Protein AF-A0A951GA83-F1 (afdb_monomer_lite)

Sequence (60 aa):
MTEKPTTPARKRRPARKPATRQRKPTHREISVRAYFIHLEEPGSDQLRNWLRAERELTAA

Structure (mmCIF, N/CA/C/O backbone):
data_AF-A0A951GA83-F1
#
_entry.id   AF-A0A951GA83-F1
#
loop_
_atom_site.group_PDB
_atom_site.id
_atom_site.type_symbol
_atom_site.label_atom_id
_atom_site.label_alt_id
_atom_site.label_comp_id
_atom_site.label_asym_id
_atom_site.label_entity_id
_atom_site.label_seq_id
_atom_site.pdbx_PDB_ins_code
_atom_site.Cartn_x
_atom_site.Cartn_y
_atom_site.Cartn_z
_atom_site.occupancy
_atom_site.B_iso_or_equiv
_atom_site.auth_seq_id
_atom_site.auth_comp_id
_atom_site.auth_asym_id
_atom_site.auth_atom_id
_atom_site.pdbx_PDB_model_num
ATOM 1 N N . MET A 1 1 ? -44.517 40.854 47.585 1.00 42.22 1 MET A N 1
ATOM 2 C CA . MET A 1 1 ? -43.849 41.135 46.297 1.00 42.22 1 MET A CA 1
ATOM 3 C C . MET A 1 1 ? -43.176 39.856 45.831 1.00 42.22 1 MET A C 1
ATOM 5 O O . MET A 1 1 ? -42.591 39.164 46.645 1.00 42.22 1 MET A O 1
ATOM 9 N N . THR A 1 2 ? -43.397 39.506 44.570 1.00 44.44 2 THR A N 1
ATOM 10 C CA . THR A 1 2 ? -43.204 38.198 43.918 1.00 44.44 2 THR A CA 1
ATOM 11 C C . THR A 1 2 ? -41.755 37.713 43.843 1.00 44.44 2 THR A C 1
ATOM 13 O O . THR A 1 2 ? -40.911 38.396 43.263 1.00 44.44 2 THR A O 1
ATOM 16 N N . GLU A 1 3 ? -41.502 36.494 44.327 1.00 47.66 3 GLU A N 1
ATOM 17 C CA . GLU A 1 3 ? -40.271 35.742 44.063 1.00 47.66 3 GLU A CA 1
ATOM 18 C C . GLU A 1 3 ? -40.298 35.157 42.643 1.00 47.66 3 GLU A C 1
ATOM 20 O O . GLU A 1 3 ? -41.282 34.548 42.224 1.00 47.66 3 GLU A O 1
ATOM 25 N N . LYS A 1 4 ? -39.222 35.357 41.876 1.00 59.28 4 LYS A N 1
ATOM 26 C CA . LYS A 1 4 ? -39.030 34.737 40.557 1.00 59.28 4 LYS A CA 1
ATOM 27 C C . LYS A 1 4 ? -38.081 33.546 40.720 1.00 59.28 4 LYS A C 1
ATOM 29 O O . LYS A 1 4 ? -36.947 33.772 41.144 1.00 59.28 4 LYS A O 1
ATOM 34 N N . PRO A 1 5 ? -38.457 32.309 40.354 1.00 52.81 5 PRO A N 1
ATOM 35 C CA . PRO A 1 5 ? -37.494 31.219 40.333 1.00 52.81 5 PRO A CA 1
ATOM 36 C C . PRO A 1 5 ? -36.627 31.326 39.069 1.00 52.81 5 PRO A C 1
ATOM 38 O O . PRO A 1 5 ? -37.094 31.139 37.947 1.00 52.81 5 PRO A O 1
ATOM 41 N N . THR A 1 6 ? -35.346 31.645 39.256 1.00 59.81 6 THR A N 1
ATOM 42 C CA . THR A 1 6 ? -34.321 31.582 38.205 1.00 59.81 6 THR A CA 1
ATOM 43 C C . THR A 1 6 ? -33.896 30.130 38.003 1.00 59.81 6 THR A C 1
ATOM 45 O O . THR A 1 6 ? -33.229 29.534 38.847 1.00 59.81 6 THR A O 1
ATOM 48 N N . THR A 1 7 ? -34.277 29.551 36.867 1.00 65.56 7 THR A N 1
ATOM 49 C CA . THR A 1 7 ? -33.868 28.206 36.445 1.00 65.56 7 THR A CA 1
ATOM 50 C C . THR A 1 7 ? -32.379 28.189 36.068 1.00 65.56 7 THR A C 1
ATOM 52 O O . THR A 1 7 ? -31.966 28.985 35.220 1.00 65.56 7 THR A O 1
ATOM 55 N N . PRO A 1 8 ? -31.541 27.287 36.614 1.00 57.09 8 PRO A N 1
ATOM 56 C CA . PRO A 1 8 ? -30.139 27.212 36.219 1.00 57.09 8 PRO A CA 1
ATOM 57 C C . PRO A 1 8 ? -29.992 26.583 34.825 1.00 57.09 8 PRO A C 1
ATOM 59 O O . PRO A 1 8 ? -30.424 25.457 34.569 1.00 57.09 8 PRO A O 1
ATOM 62 N N . ALA A 1 9 ? -29.345 27.312 33.913 1.00 64.44 9 ALA A N 1
ATOM 63 C CA . ALA A 1 9 ? -29.044 26.850 32.564 1.00 64.44 9 ALA A CA 1
ATOM 64 C C . ALA A 1 9 ? -28.144 25.599 32.592 1.00 64.44 9 AL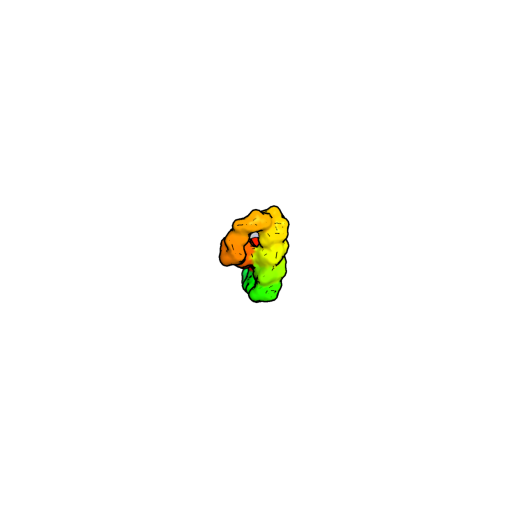A A C 1
ATOM 66 O O . ALA A 1 9 ? -27.020 25.605 33.101 1.00 64.44 9 ALA A O 1
ATOM 67 N N . ARG A 1 10 ? -28.649 24.504 32.016 1.00 63.28 10 ARG A N 1
ATOM 68 C CA . ARG A 1 10 ? -27.971 23.207 31.922 1.00 63.28 10 ARG A CA 1
ATOM 69 C C . ARG A 1 10 ? -26.704 23.334 31.068 1.00 63.28 10 ARG A C 1
ATOM 71 O O . ARG A 1 10 ? -26.785 23.449 29.845 1.00 63.28 10 ARG A O 1
ATOM 78 N N . LYS A 1 11 ? -25.526 23.284 31.701 1.00 64.69 11 LYS A N 1
ATOM 79 C CA . LYS A 1 11 ? -24.227 23.255 31.007 1.00 64.69 11 LYS A CA 1
ATOM 80 C C . LYS A 1 11 ? -24.173 22.046 30.065 1.00 64.69 11 LYS A C 1
ATOM 82 O O . LYS A 1 11 ? -24.209 20.897 30.508 1.00 64.69 11 LYS A O 1
ATOM 87 N N . ARG A 1 12 ? -24.094 22.308 28.757 1.00 63.09 12 ARG A N 1
ATOM 88 C CA . ARG A 1 12 ? -23.895 21.282 27.726 1.00 63.09 12 ARG A CA 1
ATOM 89 C C . ARG A 1 12 ? -22.472 20.740 27.857 1.00 63.09 12 ARG A C 1
ATOM 91 O O . ARG A 1 12 ? -21.508 21.483 27.705 1.00 63.09 12 ARG A O 1
ATOM 98 N N . ARG A 1 13 ? -22.341 19.453 28.182 1.00 66.88 13 ARG A N 1
ATOM 99 C CA . ARG A 1 13 ? -21.044 18.762 28.180 1.00 66.88 13 ARG A CA 1
ATOM 100 C C . ARG A 1 13 ? -20.543 18.655 26.732 1.00 66.88 13 ARG A C 1
ATOM 102 O O . ARG A 1 13 ? -21.355 18.323 25.867 1.00 66.88 13 ARG A O 1
ATOM 109 N N . PRO A 1 14 ? -19.252 18.907 26.452 1.00 63.91 14 PRO A N 1
ATOM 110 C CA . PRO A 1 14 ? -18.708 18.691 25.118 1.00 63.91 14 PRO A CA 1
ATOM 111 C C . PRO A 1 14 ? -18.817 17.205 24.767 1.00 63.91 14 PRO A C 1
ATOM 113 O O . PRO A 1 14 ? -18.462 16.337 25.569 1.00 63.91 14 PRO A O 1
ATOM 116 N N . ALA A 1 15 ? -19.345 16.914 23.579 1.00 67.81 15 ALA A N 1
ATOM 117 C CA . ALA A 1 15 ? -19.413 15.558 23.059 1.00 67.81 15 ALA A CA 1
ATOM 118 C C . ALA A 1 15 ? -17.987 14.997 22.952 1.00 67.81 15 ALA A C 1
ATOM 120 O O . ALA A 1 15 ? -17.119 15.598 22.316 1.00 67.81 15 ALA A O 1
ATOM 121 N N . ARG A 1 16 ? -17.731 13.857 23.603 1.00 62.22 16 ARG A N 1
ATOM 122 C CA . ARG A 1 16 ? -16.470 13.128 23.447 1.00 62.22 16 ARG A CA 1
ATOM 123 C C . ARG A 1 16 ? -16.375 12.691 21.987 1.00 62.22 16 ARG A C 1
ATOM 125 O O . ARG A 1 16 ? -17.177 11.871 21.549 1.00 62.22 16 ARG A O 1
ATOM 132 N N . LYS A 1 17 ? -15.424 13.258 21.236 1.00 65.50 17 LYS A N 1
ATOM 133 C CA . LYS A 1 17 ? -15.094 12.773 19.891 1.00 65.50 17 LYS A CA 1
ATOM 134 C C . LYS A 1 17 ? -14.726 11.288 20.009 1.00 65.50 17 LYS A C 1
ATOM 136 O O . LYS A 1 17 ? -13.947 10.955 20.909 1.00 65.50 17 LYS A O 1
ATOM 141 N N . PRO A 1 18 ? -15.279 10.400 19.169 1.00 59.94 18 PRO A N 1
ATOM 142 C CA . PRO A 1 18 ? -14.852 9.012 19.163 1.00 59.94 18 PRO A CA 1
ATOM 143 C C . PRO A 1 18 ? -13.362 8.994 18.832 1.00 59.94 18 PRO A C 1
ATOM 145 O O . PRO A 1 18 ? -12.929 9.609 17.859 1.00 59.94 18 PRO A O 1
ATOM 148 N N . ALA A 1 19 ? -12.567 8.341 19.677 1.00 62.72 19 ALA A N 1
ATOM 149 C CA . ALA A 1 19 ? -11.178 8.079 19.354 1.00 62.72 19 ALA A CA 1
ATOM 150 C C . ALA A 1 19 ? -11.182 7.187 18.110 1.00 62.72 19 ALA A C 1
ATOM 152 O O . ALA A 1 19 ? -11.528 6.008 18.193 1.00 62.72 19 ALA A O 1
ATOM 153 N N . THR A 1 20 ? -10.860 7.755 16.948 1.00 62.06 20 THR A N 1
ATOM 154 C CA . THR A 1 20 ? -10.574 6.982 15.743 1.00 62.06 20 THR A CA 1
ATOM 155 C C . THR A 1 20 ? -9.329 6.175 16.056 1.00 62.06 20 THR A C 1
ATOM 157 O O . THR A 1 20 ? -8.207 6.679 16.004 1.00 62.06 20 THR A O 1
ATOM 160 N N . ARG A 1 21 ? -9.534 4.942 16.517 1.00 66.25 21 ARG A N 1
ATOM 161 C CA . ARG A 1 21 ? -8.460 4.000 16.795 1.00 66.25 21 ARG A CA 1
ATOM 162 C C . ARG A 1 21 ? -7.746 3.792 15.465 1.00 66.25 21 ARG A C 1
ATOM 164 O O . ARG A 1 21 ? -8.314 3.153 14.585 1.00 66.25 21 ARG A O 1
ATOM 171 N N . GLN A 1 22 ? -6.568 4.398 15.303 1.00 68.88 22 GLN A N 1
ATOM 172 C CA . GLN A 1 22 ? -5.802 4.262 14.069 1.00 68.88 22 GLN A CA 1
ATOM 173 C C . GLN A 1 22 ? -5.596 2.775 13.803 1.00 68.88 22 GLN A C 1
ATOM 175 O O . GLN A 1 22 ? -5.086 2.033 14.653 1.00 68.88 22 GLN A O 1
ATOM 180 N N . ARG A 1 23 ? -6.109 2.327 12.661 1.00 82.31 23 ARG A N 1
ATOM 181 C CA . ARG A 1 23 ? -6.046 0.935 12.251 1.00 82.31 23 ARG A CA 1
ATOM 182 C C . ARG A 1 23 ? -4.597 0.644 11.886 1.00 82.31 23 ARG A C 1
ATOM 184 O O . ARG A 1 23 ? -4.030 1.318 11.038 1.00 82.31 23 ARG A O 1
ATOM 191 N N . LYS A 1 24 ? -3.995 -0.359 12.525 1.00 89.50 24 LYS A N 1
ATOM 192 C CA . LYS A 1 24 ? -2.693 -0.861 12.079 1.00 89.50 24 LYS A CA 1
ATOM 193 C C . LYS A 1 24 ? -2.925 -1.766 10.869 1.00 89.50 24 LYS A C 1
ATOM 195 O O . LYS A 1 24 ? -3.666 -2.744 11.024 1.00 89.50 24 LYS A O 1
ATOM 200 N N . PRO A 1 25 ? -2.346 -1.463 9.698 1.00 92.75 25 PRO A N 1
ATOM 201 C CA . PRO A 1 25 ? -2.461 -2.344 8.550 1.00 92.75 25 PRO A CA 1
ATOM 202 C C . PRO A 1 25 ? -1.747 -3.667 8.816 1.00 92.75 25 PRO A C 1
ATOM 204 O O . PRO A 1 25 ? -0.742 -3.740 9.525 1.00 92.75 25 PRO A O 1
ATOM 207 N N . THR A 1 26 ? -2.297 -4.741 8.267 1.00 95.81 26 THR A N 1
ATOM 208 C CA . THR A 1 26 ? -1.682 -6.066 8.347 1.00 95.81 26 THR A CA 1
ATOM 209 C C . THR A 1 26 ? -0.561 -6.197 7.317 1.00 95.81 26 THR A C 1
ATOM 211 O O . THR A 1 26 ? -0.596 -5.568 6.262 1.00 95.81 26 THR A O 1
ATOM 214 N N . HIS A 1 27 ? 0.405 -7.086 7.566 1.00 95.94 27 HIS 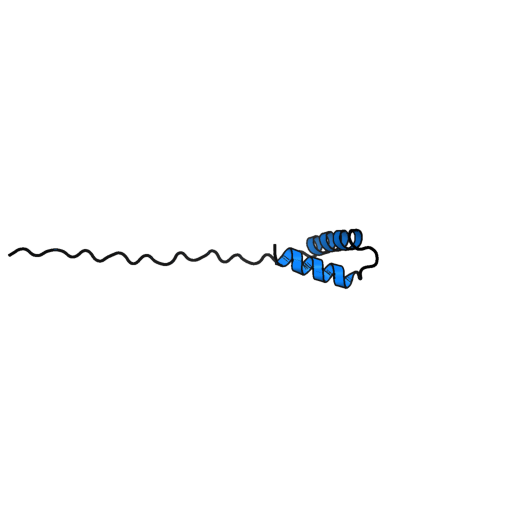A N 1
ATOM 215 C CA . HIS A 1 27 ? 1.487 -7.363 6.609 1.00 95.94 27 HIS A CA 1
ATOM 216 C C . HIS A 1 27 ? 0.963 -7.773 5.226 1.00 95.94 27 HIS A C 1
ATOM 218 O O . HIS A 1 27 ? 1.559 -7.416 4.216 1.00 95.94 27 HIS A O 1
ATOM 224 N N . ARG A 1 28 ? -0.168 -8.491 5.174 1.00 97.50 28 ARG A N 1
ATOM 225 C CA . ARG A 1 28 ? -0.812 -8.891 3.917 1.00 97.50 28 ARG A CA 1
ATOM 226 C C . ARG A 1 28 ? -1.344 -7.693 3.132 1.00 97.50 28 ARG A C 1
ATOM 228 O O . ARG A 1 28 ? -1.272 -7.682 1.913 1.00 97.50 28 ARG A O 1
ATOM 235 N N . GLU A 1 29 ? -1.898 -6.697 3.811 1.00 97.19 29 GLU A N 1
ATOM 236 C CA . GLU A 1 29 ? -2.382 -5.487 3.141 1.00 97.19 29 GLU A CA 1
ATOM 237 C C . GLU A 1 29 ? -1.215 -4.655 2.616 1.00 97.19 29 GLU A C 1
ATOM 239 O O . GLU A 1 29 ? -1.255 -4.198 1.475 1.00 97.19 29 GLU A O 1
ATOM 244 N N . ILE A 1 30 ? -0.153 -4.531 3.417 1.00 97.81 30 ILE A N 1
ATOM 245 C CA . ILE A 1 30 ? 1.067 -3.826 3.019 1.00 97.81 30 ILE A CA 1
ATOM 246 C C . ILE A 1 30 ? 1.706 -4.517 1.811 1.00 97.81 30 ILE A C 1
ATOM 248 O O . ILE A 1 30 ? 2.043 -3.839 0.846 1.00 97.81 30 ILE A O 1
ATOM 252 N N . SER A 1 31 ? 1.808 -5.851 1.807 1.00 97.81 31 SER A N 1
ATOM 253 C CA . SER A 1 31 ? 2.404 -6.589 0.687 1.00 97.81 31 SER A CA 1
ATOM 254 C C . SER A 1 31 ? 1.604 -6.437 -0.607 1.00 97.81 31 SER A C 1
ATOM 256 O O . SER A 1 31 ? 2.190 -6.212 -1.664 1.00 97.81 31 SER A O 1
ATOM 258 N N . VAL A 1 32 ? 0.271 -6.490 -0.529 1.00 98.25 32 VAL A N 1
ATOM 259 C CA . VAL A 1 32 ? -0.607 -6.264 -1.685 1.00 98.25 32 VAL A CA 1
ATOM 260 C C . VAL A 1 32 ? -0.443 -4.841 -2.213 1.00 98.25 32 VAL A C 1
ATOM 262 O O . VAL A 1 32 ? -0.283 -4.655 -3.418 1.00 98.25 32 VAL A O 1
ATOM 265 N N . ARG A 1 33 ? -0.429 -3.826 -1.339 1.00 97.75 33 ARG A N 1
ATOM 266 C CA . ARG A 1 33 ? -0.256 -2.441 -1.791 1.00 97.75 33 ARG A CA 1
ATOM 267 C C . ARG A 1 33 ? 1.143 -2.195 -2.363 1.00 97.75 33 ARG A C 1
ATOM 269 O O . ARG A 1 33 ? 1.252 -1.549 -3.400 1.00 97.75 33 ARG A O 1
ATOM 276 N N . ALA A 1 34 ? 2.186 -2.761 -1.760 1.00 97.94 34 ALA A N 1
ATOM 277 C CA . ALA A 1 34 ? 3.557 -2.673 -2.259 1.00 97.94 34 ALA A CA 1
ATOM 278 C C . ALA A 1 34 ? 3.717 -3.330 -3.639 1.00 97.94 34 ALA A C 1
ATOM 280 O O . ALA A 1 34 ? 4.426 -2.796 -4.490 1.00 97.94 34 ALA A O 1
ATOM 281 N N . TYR A 1 35 ? 3.023 -4.447 -3.885 1.00 97.06 35 TYR A N 1
ATOM 282 C CA . TYR A 1 35 ? 2.981 -5.090 -5.198 1.00 97.06 35 TYR A CA 1
ATOM 283 C C . TYR A 1 35 ? 2.384 -4.167 -6.267 1.00 97.06 35 TYR A C 1
ATOM 285 O O . TYR A 1 35 ? 2.977 -4.008 -7.329 1.00 97.06 35 TYR A O 1
ATOM 293 N N . PHE A 1 36 ? 1.266 -3.494 -5.979 1.00 97.56 36 PHE A N 1
ATOM 294 C CA . PHE A 1 36 ? 0.690 -2.534 -6.925 1.00 97.56 36 PHE A CA 1
ATOM 295 C C . PHE A 1 36 ? 1.601 -1.328 -7.175 1.00 97.56 36 PHE A C 1
ATOM 297 O O . PHE A 1 36 ? 1.756 -0.931 -8.323 1.00 97.56 36 PHE A O 1
ATOM 304 N N . ILE A 1 37 ? 2.273 -0.805 -6.143 1.00 96.94 37 ILE A N 1
ATOM 305 C CA . ILE A 1 37 ? 3.258 0.278 -6.313 1.00 96.94 37 ILE A CA 1
ATOM 306 C C . ILE A 1 37 ? 4.403 -0.169 -7.233 1.00 96.94 37 ILE A C 1
ATOM 308 O O . ILE A 1 37 ? 4.814 0.579 -8.113 1.00 96.94 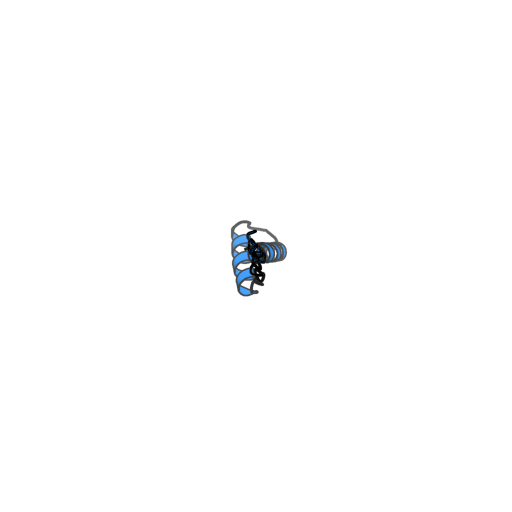37 ILE A O 1
ATOM 312 N N . HIS A 1 38 ? 4.893 -1.401 -7.077 1.00 96.25 38 HIS A N 1
ATOM 313 C CA . HIS A 1 38 ? 5.930 -1.948 -7.951 1.00 96.25 38 HIS A CA 1
ATOM 314 C C . HIS A 1 38 ? 5.481 -2.056 -9.420 1.00 96.25 38 HIS A C 1
ATOM 316 O O . HIS A 1 38 ? 6.296 -1.859 -10.319 1.00 96.25 38 HIS A O 1
ATOM 322 N N . LEU A 1 39 ? 4.199 -2.349 -9.668 1.00 96.75 39 LEU A N 1
ATOM 323 C CA . LEU A 1 39 ? 3.630 -2.353 -11.020 1.00 96.75 39 LEU A CA 1
ATOM 324 C C . LEU A 1 39 ? 3.469 -0.938 -11.597 1.00 96.75 39 LEU A C 1
ATO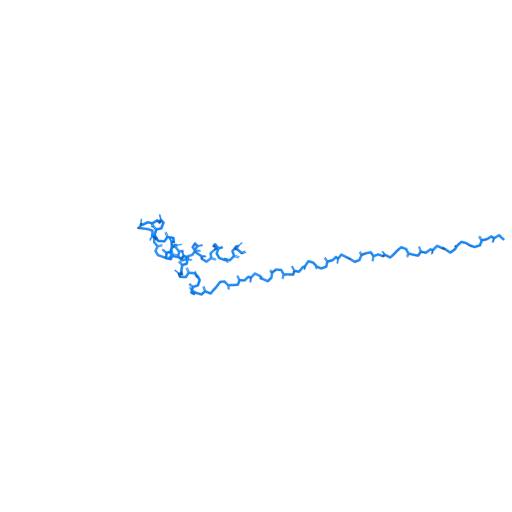M 326 O O . LEU A 1 39 ? 3.675 -0.750 -12.793 1.00 96.75 39 LEU A O 1
ATOM 330 N N . GLU A 1 40 ? 3.094 0.039 -10.767 1.00 95.38 40 GLU A N 1
ATOM 331 C CA . GLU A 1 40 ? 2.961 1.450 -11.158 1.00 95.38 40 GLU A CA 1
ATOM 332 C C . GLU A 1 40 ? 4.326 2.086 -11.478 1.00 95.38 40 GLU A C 1
ATOM 334 O O . GLU A 1 40 ? 4.429 2.896 -12.398 1.00 95.38 40 GLU A O 1
ATOM 339 N N . GLU A 1 41 ? 5.377 1.703 -10.746 1.00 92.12 41 GLU A N 1
ATOM 340 C CA . GLU A 1 41 ? 6.729 2.246 -10.892 1.00 92.12 41 GLU A CA 1
ATOM 341 C C . GLU A 1 41 ? 7.767 1.119 -11.075 1.00 92.12 41 GLU A C 1
ATOM 343 O O . GLU A 1 41 ? 8.457 0.724 -10.123 1.00 92.12 41 GLU A O 1
ATOM 348 N N . PRO A 1 42 ? 7.900 0.575 -12.301 1.00 84.94 42 PRO A N 1
ATOM 349 C CA . PRO A 1 42 ? 8.853 -0.486 -12.602 1.00 84.94 42 PRO A CA 1
ATOM 350 C C . PRO A 1 42 ? 10.293 -0.044 -12.315 1.00 84.94 42 PRO A C 1
ATOM 352 O O . PRO A 1 42 ? 10.725 1.027 -12.735 1.00 84.94 42 PRO A O 1
ATOM 355 N N . GLY A 1 43 ? 11.054 -0.882 -11.608 1.00 87.25 43 GLY A N 1
ATOM 356 C CA . GLY A 1 43 ? 12.442 -0.588 -11.220 1.00 87.25 43 GLY A CA 1
ATOM 357 C C . GLY A 1 43 ? 12.598 0.171 -9.896 1.00 87.25 43 GLY A C 1
ATOM 358 O O . GLY A 1 43 ? 13.724 0.415 -9.467 1.00 87.25 43 GLY A O 1
ATOM 359 N N . SER A 1 44 ? 11.495 0.500 -9.218 1.00 89.88 44 SER A N 1
ATOM 360 C CA . SER A 1 44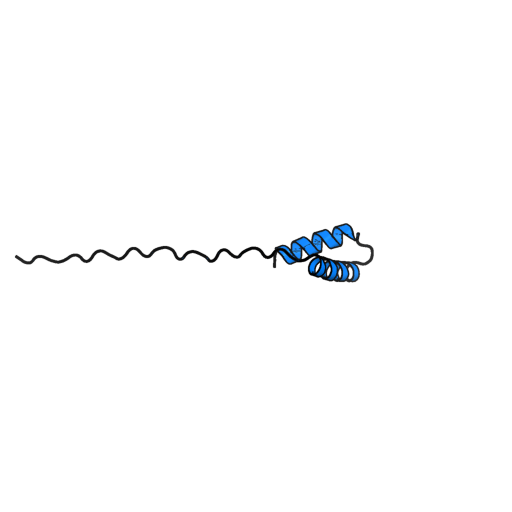 ? 11.527 1.016 -7.848 1.00 89.88 44 SER A CA 1
ATOM 361 C C . SER A 1 44 ? 11.964 -0.054 -6.838 1.00 89.88 44 SER A C 1
ATOM 363 O O . SER A 1 44 ? 11.668 -1.246 -6.972 1.00 89.88 44 SER A O 1
ATOM 365 N N . ASP A 1 45 ? 12.686 0.390 -5.809 1.00 95.19 45 ASP A N 1
ATOM 366 C CA . ASP A 1 45 ? 13.182 -0.471 -4.739 1.00 95.19 45 ASP A CA 1
ATOM 367 C C . ASP A 1 45 ? 12.033 -1.089 -3.919 1.00 95.19 45 ASP A C 1
ATOM 369 O O . ASP A 1 45 ? 11.104 -0.405 -3.483 1.00 95.19 45 ASP A O 1
ATOM 373 N N . GLN A 1 46 ? 12.117 -2.398 -3.673 1.00 94.50 46 GLN A N 1
ATOM 374 C CA . GLN A 1 46 ? 11.058 -3.153 -2.999 1.00 94.50 46 GLN A CA 1
ATOM 375 C C . GLN A 1 46 ? 10.821 -2.672 -1.561 1.00 94.50 46 GLN A C 1
ATOM 377 O O . GLN A 1 46 ? 9.671 -2.595 -1.122 1.00 94.50 46 GLN A O 1
ATOM 382 N N . LEU A 1 47 ? 11.884 -2.307 -0.835 1.00 96.50 47 LEU A N 1
ATOM 383 C CA . LEU A 1 47 ? 11.769 -1.796 0.530 1.00 96.50 47 LEU A CA 1
ATOM 384 C C . LEU A 1 47 ? 11.126 -0.403 0.543 1.00 96.50 47 LEU A C 1
ATOM 386 O O . LEU A 1 47 ? 10.262 -0.127 1.377 1.00 96.50 47 LEU A O 1
ATOM 390 N N . ARG A 1 48 ? 11.479 0.466 -0.409 1.00 96.69 48 ARG A N 1
ATOM 391 C CA . ARG A 1 48 ? 10.799 1.756 -0.595 1.00 96.69 48 ARG A CA 1
ATOM 392 C C . ARG A 1 48 ? 9.306 1.585 -0.863 1.00 96.69 48 ARG A C 1
ATOM 394 O O . ARG A 1 48 ? 8.505 2.291 -0.248 1.00 96.69 48 ARG A O 1
ATOM 401 N N . ASN A 1 49 ? 8.927 0.631 -1.709 1.00 97.50 49 ASN A N 1
ATOM 402 C CA . ASN A 1 49 ? 7.521 0.349 -2.010 1.00 97.50 49 ASN A CA 1
ATOM 403 C C . ASN A 1 49 ? 6.766 -0.159 -0.779 1.00 97.50 49 ASN A C 1
ATOM 405 O O . ASN A 1 49 ? 5.643 0.275 -0.524 1.00 97.50 49 ASN A O 1
ATOM 409 N N . TRP A 1 50 ? 7.403 -1.012 0.028 1.00 96.88 50 TRP A N 1
ATOM 410 C CA . TRP A 1 50 ? 6.858 -1.483 1.301 1.00 96.88 50 TRP A CA 1
ATOM 411 C C . TRP A 1 50 ? 6.585 -0.337 2.283 1.00 96.88 50 TRP A C 1
ATOM 413 O O . TRP A 1 50 ? 5.483 -0.217 2.817 1.00 96.88 50 TRP A O 1
ATOM 423 N N . LEU A 1 51 ? 7.564 0.549 2.488 1.00 96.56 51 LEU A N 1
ATOM 424 C CA . LEU A 1 51 ? 7.425 1.691 3.401 1.00 96.56 51 LEU A CA 1
ATOM 425 C C . LEU A 1 51 ? 6.367 2.691 2.922 1.00 96.56 51 LEU A C 1
ATOM 427 O O . LEU A 1 51 ? 5.657 3.289 3.733 1.00 96.56 51 LEU A O 1
ATOM 431 N N . ARG A 1 52 ? 6.244 2.881 1.606 1.00 96.25 52 ARG A N 1
ATOM 432 C CA . ARG A 1 52 ? 5.185 3.707 1.021 1.00 96.25 52 ARG A CA 1
ATOM 433 C C . ARG A 1 52 ? 3.806 3.085 1.252 1.00 96.25 52 ARG A C 1
ATOM 435 O O . ARG A 1 52 ? 2.912 3.784 1.722 1.00 96.25 52 ARG A O 1
ATOM 442 N N . ALA A 1 53 ? 3.657 1.785 1.003 1.00 97.25 53 ALA A N 1
ATOM 443 C CA . ALA A 1 53 ? 2.420 1.048 1.248 1.00 97.25 53 ALA A CA 1
ATOM 444 C C . ALA A 1 53 ? 1.965 1.127 2.714 1.00 97.25 53 ALA A C 1
ATOM 446 O O . ALA A 1 53 ? 0.791 1.379 2.982 1.00 97.25 53 ALA A O 1
ATOM 447 N N . GLU A 1 54 ? 2.886 0.964 3.668 1.00 96.38 54 GLU A N 1
ATOM 448 C CA . GLU A 1 54 ? 2.577 1.079 5.097 1.00 96.38 54 GLU A CA 1
ATOM 449 C C . GLU A 1 54 ? 2.036 2.471 5.459 1.00 96.38 54 GLU A C 1
ATOM 451 O O . GLU A 1 54 ? 1.038 2.582 6.176 1.00 96.38 54 GLU A O 1
ATOM 456 N N . ARG A 1 55 ? 2.645 3.540 4.927 1.00 95.00 55 ARG A N 1
ATOM 457 C CA . ARG A 1 55 ? 2.199 4.924 5.159 1.00 95.00 55 ARG A CA 1
ATOM 458 C C . ARG A 1 55 ? 0.823 5.195 4.565 1.00 95.00 55 ARG A C 1
ATOM 460 O O . ARG A 1 55 ? -0.012 5.783 5.246 1.00 95.00 55 ARG A O 1
ATOM 467 N N . GLU A 1 56 ? 0.585 4.758 3.330 1.00 94.25 56 GLU A N 1
ATOM 468 C CA . GLU A 1 56 ? -0.706 4.939 2.656 1.00 94.25 56 GLU A CA 1
ATOM 469 C C . GLU A 1 56 ? -1.836 4.224 3.410 1.00 94.25 56 GLU A C 1
ATOM 471 O O . GLU A 1 56 ? -2.896 4.805 3.618 1.00 94.25 56 GLU A O 1
ATOM 476 N N . LEU A 1 57 ? -1.594 3.002 3.894 1.00 93.88 57 LEU A N 1
ATOM 477 C CA . LEU A 1 57 ? -2.601 2.228 4.626 1.00 93.88 57 LEU A CA 1
ATOM 478 C C . LEU A 1 57 ? -2.797 2.670 6.080 1.00 93.88 57 LEU A C 1
ATOM 480 O O . LEU A 1 57 ? -3.849 2.410 6.654 1.00 93.88 57 LEU A O 1
ATOM 484 N N . THR A 1 58 ? -1.797 3.307 6.688 1.00 91.50 58 THR A N 1
ATOM 485 C CA . THR A 1 58 ? -1.914 3.875 8.042 1.00 91.50 58 THR A CA 1
ATOM 486 C C . THR A 1 58 ? -2.645 5.222 8.030 1.00 91.50 58 THR A C 1
ATOM 488 O O . THR A 1 58 ? -3.255 5.601 9.029 1.00 91.50 58 THR A O 1
ATOM 491 N N . ALA A 1 59 ? -2.570 5.959 6.916 1.00 85.00 59 ALA A N 1
ATOM 492 C CA . ALA A 1 59 ? -3.228 7.253 6.740 1.00 85.00 59 ALA A CA 1
ATOM 493 C C . ALA A 1 59 ? -4.687 7.157 6.250 1.00 85.00 59 ALA A C 1
ATOM 495 O O . ALA A 1 59 ? -5.390 8.169 6.285 1.00 85.00 59 ALA A O 1
ATOM 496 N N . ALA A 1 60 ? -5.114 5.978 5.789 1.00 73.56 60 ALA A N 1
ATOM 497 C CA . ALA A 1 60 ? -6.477 5.676 5.345 1.00 73.56 60 ALA A CA 1
ATOM 498 C C . ALA A 1 60 ? -7.418 5.349 6.519 1.00 73.56 60 ALA A C 1
ATOM 500 O O . ALA A 1 60 ?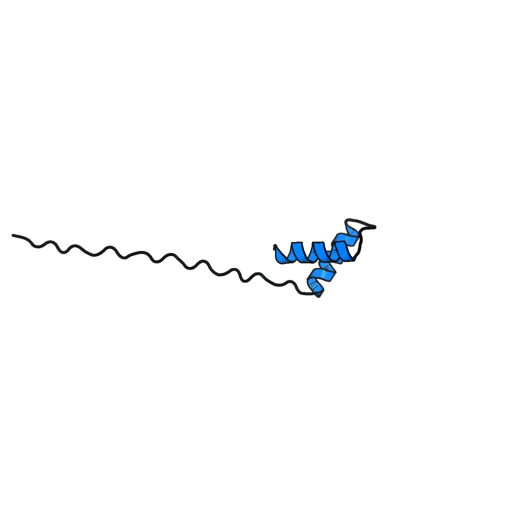 -8.592 5.778 6.454 1.00 73.56 60 ALA A O 1
#

pLDDT: mean 81.7, std 17.23, range [42.22, 98.25]

Foldseek 3Di:
DDDDDDDDDDDDDPDDDPPPPQDQDDPVQLQVQLVVVCVVPPPDDSVVSSVVSRVVSSVD

Radius of gyration: 26.21 Å; chains: 1; bounding box: 57×50×59 Å

Secondary structure (DSSP, 8-state):
-PPP--PPP--PPPP------PPPPPHHHHHHHHHHHHHHSTT--HHHHHHHHHHHHHH-